Protein AF-A0A9D7YTP9-F1 (afdb_monomer_lite)

Foldseek 3Di:
DPLCVLCVVQVNNDPPDDDDDDDDPVNVVSCVVVVVVDDDDD

Sequence (42 aa):
ASQRATLKGLGLDKLNRVVEIEYTPEVRGMIRTVRHMVQIQD

Radius of gyration: 9.6 Å; chains: 1; bounding box: 25×18×23 Å

pLDDT: mean 92.93, std 6.09, range [57.91, 96.38]

Structure (mmCIF, N/CA/C/O backbone):
data_AF-A0A9D7YTP9-F1
#
_entry.id   AF-A0A9D7YTP9-F1
#
loop_
_atom_site.group_PDB
_atom_site.id
_atom_site.type_symbol
_atom_site.label_atom_id
_atom_site.label_alt_id
_atom_site.label_comp_id
_atom_site.label_asym_id
_atom_site.label_entity_id
_atom_site.label_seq_id
_atom_site.pdbx_PDB_ins_code
_atom_site.Cartn_x
_atom_site.Cartn_y
_atom_site.Cartn_z
_atom_site.occupancy
_atom_site.B_iso_or_equiv
_atom_site.auth_seq_id
_atom_site.auth_comp_id
_atom_site.auth_asym_id
_atom_site.auth_atom_id
_atom_site.pdbx_PDB_model_num
ATOM 1 N N . ALA A 1 1 ? 10.971 -9.366 4.791 1.00 57.91 1 ALA A N 1
ATOM 2 C CA . ALA A 1 1 ? 10.498 -8.102 5.396 1.00 57.91 1 ALA A CA 1
ATOM 3 C C . ALA A 1 1 ? 10.154 -7.042 4.326 1.00 57.91 1 ALA A C 1
ATOM 5 O O . ALA A 1 1 ? 10.690 -5.946 4.372 1.00 57.91 1 ALA A O 1
ATOM 6 N N . SER A 1 2 ? 9.260 -7.336 3.367 1.00 87.19 2 SER A N 1
ATOM 7 C CA . SER A 1 2 ? 8.964 -6.440 2.223 1.00 87.19 2 SER A CA 1
ATOM 8 C C . SER A 1 2 ? 7.504 -5.961 2.163 1.00 87.19 2 SER A C 1
ATOM 10 O O . SER A 1 2 ? 7.267 -4.782 1.933 1.00 87.19 2 SER A O 1
ATOM 12 N N . GLN A 1 3 ? 6.526 -6.822 2.476 1.00 92.56 3 GLN A N 1
ATOM 13 C CA . GLN A 1 3 ? 5.091 -6.498 2.357 1.00 92.56 3 GLN A CA 1
ATOM 14 C C . GLN A 1 3 ? 4.647 -5.334 3.252 1.00 92.56 3 GLN A C 1
ATOM 16 O O . GLN A 1 3 ? 3.906 -4.465 2.809 1.00 92.56 3 GLN A O 1
ATOM 21 N N . ARG A 1 4 ? 5.144 -5.260 4.496 1.00 93.81 4 ARG A N 1
ATOM 22 C CA . ARG A 1 4 ? 4.814 -4.150 5.409 1.00 93.81 4 ARG A CA 1
ATOM 23 C C . ARG A 1 4 ? 5.312 -2.798 4.888 1.00 93.81 4 ARG A C 1
ATOM 25 O O . ARG A 1 4 ? 4.657 -1.789 5.121 1.00 93.81 4 ARG A O 1
ATOM 32 N N . ALA A 1 5 ? 6.455 -2.771 4.201 1.00 94.88 5 ALA A N 1
ATOM 33 C CA . ALA A 1 5 ? 6.964 -1.555 3.572 1.00 94.88 5 ALA A CA 1
ATOM 34 C C . ALA A 1 5 ? 6.105 -1.169 2.360 1.00 94.88 5 ALA A C 1
ATOM 36 O O . ALA A 1 5 ? 5.752 -0.003 2.227 1.00 94.88 5 ALA A O 1
ATOM 37 N N . THR A 1 6 ? 5.689 -2.147 1.546 1.00 94.56 6 THR A N 1
ATOM 38 C CA . THR A 1 6 ? 4.750 -1.929 0.434 1.00 94.56 6 THR A CA 1
ATOM 39 C C . THR A 1 6 ? 3.417 -1.365 0.921 1.00 94.56 6 THR A C 1
ATOM 41 O O . THR A 1 6 ? 2.954 -0.372 0.375 1.00 94.56 6 THR A O 1
ATOM 44 N N . LEU A 1 7 ? 2.835 -1.931 1.984 1.00 95.00 7 LEU A N 1
ATOM 45 C CA 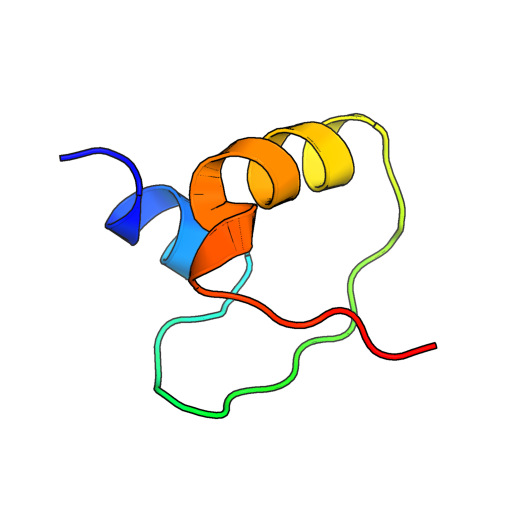. LEU A 1 7 ? 1.597 -1.418 2.578 1.00 95.00 7 LEU A CA 1
ATOM 46 C C . LEU A 1 7 ? 1.755 0.023 3.072 1.00 95.00 7 LEU A C 1
ATOM 48 O O . LEU A 1 7 ? 0.923 0.863 2.755 1.00 95.00 7 LEU A O 1
ATOM 52 N N . LYS A 1 8 ? 2.853 0.342 3.772 1.00 94.69 8 LYS A N 1
ATOM 53 C CA . LYS A 1 8 ? 3.149 1.727 4.173 1.00 94.69 8 LYS A CA 1
ATOM 54 C C . LYS A 1 8 ? 3.312 2.665 2.973 1.00 94.69 8 LYS A C 1
ATOM 56 O O . LYS A 1 8 ? 2.814 3.781 3.030 1.00 94.69 8 LYS A O 1
ATOM 61 N N . GLY A 1 9 ? 3.974 2.219 1.903 1.00 93.75 9 GLY A N 1
ATOM 62 C CA . GLY A 1 9 ? 4.149 2.994 0.670 1.00 93.75 9 GLY A CA 1
ATOM 63 C C . GLY A 1 9 ? 2.836 3.261 -0.071 1.00 93.75 9 GLY A C 1
ATOM 64 O O . GLY A 1 9 ? 2.678 4.326 -0.651 1.00 93.75 9 GLY A O 1
ATOM 65 N N . LEU A 1 10 ? 1.874 2.338 0.016 1.00 94.31 10 LEU A N 1
ATOM 66 C CA . LEU A 1 10 ? 0.502 2.515 -0.480 1.00 94.31 10 LEU A CA 1
ATOM 67 C C . LEU A 1 10 ? -0.399 3.299 0.497 1.00 94.31 10 LEU A C 1
ATOM 69 O O . LEU A 1 10 ? -1.590 3.443 0.251 1.00 94.31 10 LEU A O 1
ATOM 73 N N . GLY A 1 11 ? 0.122 3.768 1.635 1.00 94.88 11 GLY A N 1
ATOM 74 C CA . GLY A 1 11 ? -0.672 4.471 2.648 1.00 94.88 11 GLY A CA 1
ATOM 75 C C . GLY A 1 11 ? -1.597 3.572 3.482 1.00 94.88 11 GLY A C 1
ATOM 76 O O . GLY A 1 11 ? -2.442 4.085 4.209 1.00 94.88 11 GLY A O 1
ATOM 77 N N . LEU A 1 12 ? -1.431 2.247 3.422 1.00 95.56 12 LEU A N 1
ATOM 78 C CA . LEU A 1 12 ? -2.210 1.234 4.147 1.00 95.56 12 LEU A CA 1
ATOM 79 C C . LEU A 1 12 ? -1.505 0.821 5.450 1.00 95.56 12 LEU A C 1
ATOM 81 O O . LEU A 1 12 ? -1.092 -0.323 5.642 1.00 95.56 12 LEU A O 1
ATOM 85 N N . ASP A 1 13 ? -1.315 1.779 6.355 1.00 94.00 13 ASP A N 1
ATOM 86 C CA . ASP A 1 13 ? -0.582 1.595 7.615 1.00 94.00 13 ASP A CA 1
ATOM 87 C C . ASP A 1 13 ? -1.436 1.067 8.784 1.00 94.00 13 ASP A C 1
ATOM 89 O O . ASP A 1 13 ? -0.889 0.665 9.817 1.00 94.00 13 ASP A O 1
ATOM 93 N N . LYS A 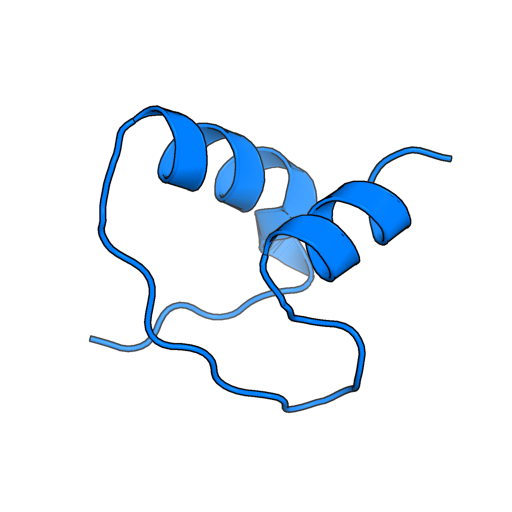1 14 ? -2.763 1.042 8.616 1.00 94.12 14 LYS A N 1
ATOM 94 C CA . 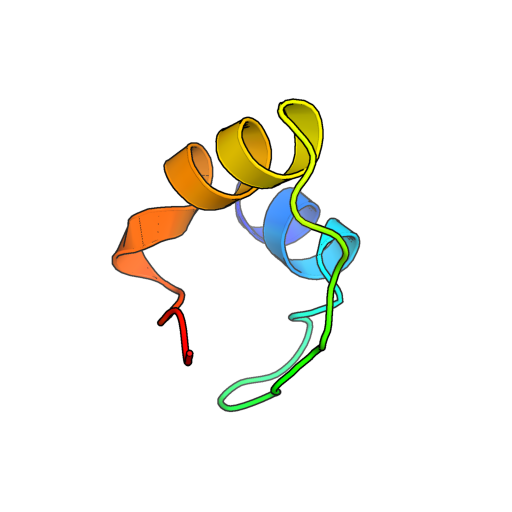LYS A 1 14 ? -3.760 0.587 9.596 1.00 94.12 14 LYS A CA 1
ATOM 95 C C . LYS A 1 14 ? -4.777 -0.354 8.944 1.00 94.12 14 LYS A C 1
ATOM 97 O O . LYS A 1 14 ? -5.021 -0.274 7.742 1.00 94.12 14 LYS A O 1
ATOM 102 N N . LEU A 1 15 ? -5.387 -1.228 9.748 1.00 94.69 15 LEU A N 1
ATOM 103 C CA . LEU A 1 15 ? -6.472 -2.107 9.296 1.00 94.69 15 LEU A CA 1
ATOM 104 C C . LEU A 1 15 ? -7.688 -1.287 8.843 1.00 94.69 15 LEU A C 1
ATOM 106 O O . LEU A 1 15 ? -8.005 -0.269 9.455 1.00 94.69 15 LEU A O 1
ATOM 110 N N . ASN A 1 16 ? -8.363 -1.758 7.790 1.00 93.81 16 ASN A N 1
ATOM 111 C CA . ASN A 1 16 ? -9.569 -1.158 7.197 1.00 93.81 16 ASN A CA 1
ATOM 112 C C . ASN A 1 16 ? -9.404 0.290 6.701 1.00 93.81 16 ASN A C 1
ATOM 114 O O . ASN A 1 16 ? -10.390 1.002 6.519 1.00 93.81 16 ASN A O 1
ATOM 118 N N . ARG A 1 17 ? -8.167 0.745 6.479 1.00 95.31 17 ARG A N 1
ATOM 119 C CA . ARG A 1 17 ? -7.902 2.045 5.867 1.00 95.31 17 ARG A CA 1
ATOM 120 C C . ARG A 1 17 ? -8.173 1.980 4.363 1.00 95.31 17 ARG A C 1
ATOM 122 O O . ARG A 1 17 ? -7.692 1.069 3.698 1.00 95.31 17 ARG A O 1
ATOM 129 N N . VAL A 1 18 ? -8.887 2.974 3.844 1.00 95.44 18 VAL A N 1
ATOM 130 C CA . VAL A 1 18 ? -9.129 3.163 2.408 1.00 95.44 18 VAL A CA 1
ATOM 131 C C . VAL A 1 18 ? -8.311 4.362 1.939 1.00 95.44 18 VAL A C 1
ATOM 133 O O . VAL A 1 18 ? -8.219 5.368 2.648 1.00 95.44 18 VAL A O 1
ATOM 136 N N . VAL A 1 19 ? -7.666 4.230 0.784 1.00 94.75 19 VAL A N 1
ATOM 137 C CA . VAL A 1 19 ? -6.866 5.283 0.152 1.00 94.75 19 VAL A CA 1
ATOM 138 C C . VAL A 1 19 ? -7.177 5.263 -1.336 1.00 94.75 19 VAL A C 1
ATOM 140 O O . VAL A 1 19 ? -7.167 4.197 -1.947 1.00 94.75 19 VAL A O 1
ATOM 143 N N . GLU A 1 20 ? -7.431 6.434 -1.907 1.00 94.88 20 GLU A N 1
ATOM 144 C CA . GLU A 1 20 ? -7.551 6.615 -3.351 1.00 94.88 20 GLU A CA 1
ATOM 145 C C . GLU A 1 20 ? -6.161 6.867 -3.937 1.00 94.88 20 GLU A C 1
ATOM 147 O O . GLU A 1 20 ? -5.417 7.729 -3.462 1.00 94.88 20 GLU A O 1
ATOM 152 N N . ILE A 1 21 ? -5.786 6.074 -4.938 1.00 91.81 21 ILE A N 1
ATOM 153 C CA . ILE A 1 21 ? -4.475 6.132 -5.588 1.00 91.81 21 ILE A CA 1
ATOM 154 C C . ILE A 1 21 ? -4.698 6.071 -7.095 1.00 91.81 21 ILE A C 1
ATOM 156 O O . ILE A 1 21 ? -5.535 5.306 -7.574 1.00 91.81 21 ILE A O 1
ATOM 160 N N . GLU A 1 22 ? -3.925 6.848 -7.848 1.00 93.12 22 GLU A N 1
ATOM 161 C CA . GLU A 1 22 ? -3.938 6.799 -9.306 1.00 93.12 22 GLU A CA 1
ATOM 162 C C . GLU A 1 22 ? -3.514 5.416 -9.828 1.00 93.12 22 GLU A C 1
ATOM 164 O O . GLU A 1 22 ? -2.561 4.795 -9.345 1.00 93.12 22 GLU A O 1
ATOM 169 N N . TYR A 1 23 ? -4.216 4.924 -10.847 1.00 91.50 23 TYR A N 1
ATOM 170 C CA . TYR A 1 23 ? -3.970 3.599 -11.400 1.00 91.50 23 TYR A CA 1
ATOM 171 C C . TYR A 1 23 ? -2.811 3.591 -12.406 1.00 91.50 23 TYR A C 1
ATOM 173 O O . TYR A 1 23 ? -3.012 3.547 -13.621 1.00 91.50 23 TYR A O 1
ATOM 181 N N . THR A 1 24 ? -1.581 3.581 -11.891 1.00 96.12 24 THR A N 1
ATOM 182 C CA . THR A 1 24 ? -0.359 3.466 -12.703 1.00 96.12 24 THR A CA 1
ATOM 183 C C . THR A 1 24 ? 0.181 2.021 -12.749 1.00 96.12 24 THR A C 1
ATOM 185 O O . THR A 1 24 ? -0.158 1.189 -11.892 1.00 96.12 24 THR A O 1
ATOM 188 N N . PRO A 1 25 ? 1.029 1.659 -13.736 1.00 96.38 25 PRO A N 1
ATOM 189 C CA . PRO A 1 25 ? 1.674 0.342 -13.791 1.00 96.38 25 PRO A CA 1
ATOM 190 C C . PRO A 1 25 ? 2.497 0.003 -12.539 1.00 96.38 25 PRO A C 1
ATOM 192 O O . PRO A 1 25 ? 2.518 -1.153 -12.103 1.00 96.38 25 PRO A O 1
ATOM 195 N N . GLU A 1 26 ? 3.136 1.001 -11.930 1.00 94.69 26 GLU A N 1
ATOM 196 C CA . GLU A 1 26 ? 3.929 0.864 -10.707 1.0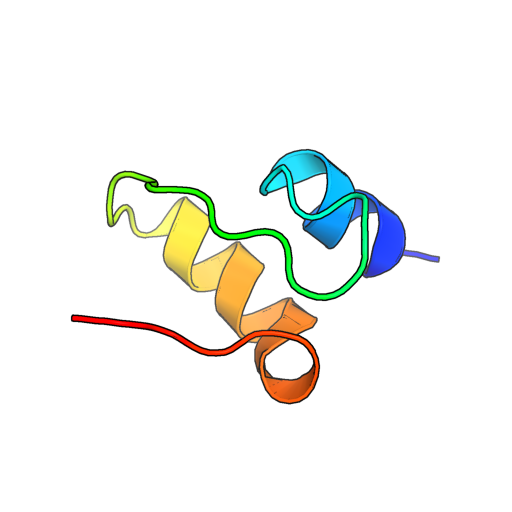0 94.69 26 GLU A CA 1
ATOM 197 C C . GLU A 1 26 ? 3.032 0.490 -9.522 1.00 94.69 26 GLU A C 1
ATOM 199 O O . GLU A 1 26 ? 3.300 -0.498 -8.828 1.00 94.69 26 GLU A O 1
ATOM 204 N N . VAL A 1 27 ? 1.918 1.214 -9.343 1.00 94.00 27 VAL A N 1
ATOM 205 C CA . VAL A 1 27 ? 0.922 0.941 -8.294 1.00 94.00 27 VAL A CA 1
ATOM 206 C C . VAL A 1 27 ? 0.334 -0.457 -8.472 1.00 94.0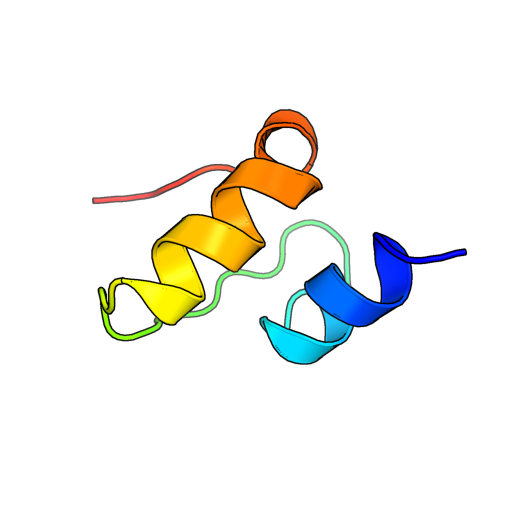0 27 VAL A C 1
ATOM 208 O O . VAL A 1 27 ? 0.240 -1.224 -7.510 1.00 94.00 27 VAL A O 1
ATOM 211 N N . ARG A 1 28 ? 0.035 -0.860 -9.713 1.00 94.56 28 ARG A N 1
ATOM 212 C CA . ARG A 1 28 ? -0.430 -2.222 -10.019 1.00 94.56 28 ARG A CA 1
ATOM 213 C C . ARG A 1 28 ? 0.589 -3.290 -9.600 1.00 94.56 28 ARG A C 1
ATOM 215 O O . ARG A 1 28 ? 0.205 -4.324 -9.044 1.00 94.56 28 ARG A O 1
ATOM 222 N N . GLY A 1 29 ? 1.881 -3.056 -9.835 1.00 94.94 29 GLY A N 1
ATOM 223 C CA . GLY A 1 29 ? 2.962 -3.946 -9.396 1.00 94.94 29 GLY A CA 1
ATOM 224 C C . GLY A 1 29 ? 3.044 -4.071 -7.870 1.00 94.94 29 GLY A C 1
ATOM 225 O O . GLY A 1 29 ? 3.158 -5.181 -7.334 1.00 94.94 29 GLY A O 1
ATOM 226 N N . MET A 1 30 ? 2.905 -2.947 -7.162 1.00 94.75 30 MET A N 1
ATOM 227 C CA . MET A 1 30 ? 2.856 -2.919 -5.698 1.00 94.75 30 MET A CA 1
ATOM 228 C C . MET A 1 30 ? 1.646 -3.694 -5.160 1.00 94.75 30 MET A C 1
ATOM 230 O O . MET A 1 30 ? 1.823 -4.580 -4.321 1.00 94.75 30 MET A O 1
ATOM 234 N N . ILE A 1 31 ? 0.445 -3.448 -5.698 1.00 94.06 31 ILE A N 1
ATOM 235 C CA . ILE A 1 31 ? -0.790 -4.159 -5.322 1.00 94.06 31 ILE A CA 1
ATOM 236 C C . ILE A 1 31 ? -0.635 -5.665 -5.539 1.00 94.06 31 ILE A C 1
ATOM 238 O O . ILE A 1 31 ? -0.969 -6.447 -4.651 1.00 94.06 31 ILE A O 1
ATOM 242 N N . ARG A 1 32 ? -0.063 -6.104 -6.669 1.00 95.06 32 ARG A N 1
ATOM 243 C CA . ARG A 1 32 ? 0.134 -7.537 -6.961 1.00 95.06 32 ARG A CA 1
ATOM 244 C C . ARG A 1 32 ? 0.939 -8.256 -5.872 1.00 95.06 32 ARG A C 1
ATOM 246 O O . ARG A 1 32 ? 0.657 -9.419 -5.580 1.00 95.06 32 ARG A O 1
ATOM 253 N N . THR A 1 33 ? 1.895 -7.564 -5.254 1.00 94.19 33 THR A N 1
ATOM 254 C CA . THR A 1 33 ? 2.737 -8.098 -4.170 1.00 94.19 33 THR A CA 1
ATOM 255 C C . THR A 1 33 ? 1.950 -8.308 -2.871 1.00 94.19 33 THR A C 1
ATOM 257 O O . THR A 1 33 ? 2.204 -9.267 -2.139 1.00 94.19 33 THR A O 1
ATOM 260 N N . VAL A 1 34 ? 0.964 -7.449 -2.597 1.00 95.06 34 VAL A N 1
ATOM 261 C CA . VAL A 1 34 ? 0.146 -7.463 -1.368 1.00 95.06 34 VAL A CA 1
ATOM 262 C C . VAL A 1 34 ? -1.321 -7.829 -1.619 1.00 95.06 34 VAL A C 1
ATOM 264 O O . VAL A 1 34 ? -2.165 -7.621 -0.758 1.00 95.06 34 VAL A O 1
ATOM 267 N N . ARG A 1 35 ? -1.634 -8.433 -2.773 1.00 95.06 35 ARG A N 1
ATOM 268 C CA . ARG A 1 35 ? -3.006 -8.684 -3.266 1.00 95.06 35 ARG A CA 1
ATOM 269 C C . ARG A 1 35 ? -3.935 -9.456 -2.323 1.00 95.06 35 ARG A C 1
ATOM 271 O O . ARG A 1 35 ? -5.137 -9.424 -2.500 1.00 95.06 35 ARG A O 1
ATOM 278 N N . HIS A 1 36 ? -3.376 -10.202 -1.373 1.00 95.00 36 HIS A N 1
ATOM 279 C CA . HIS A 1 36 ? -4.118 -11.003 -0.394 1.00 95.00 36 HIS A CA 1
ATOM 280 C C . HIS A 1 36 ? -4.401 -10.236 0.908 1.00 95.00 36 HIS A C 1
ATOM 282 O O . HIS A 1 36 ? -5.051 -10.767 1.799 1.00 95.00 36 HIS A O 1
ATOM 288 N N . MET A 1 37 ? -3.881 -9.013 1.035 1.00 95.00 37 MET A N 1
ATOM 289 C CA . MET A 1 37 ? -4.033 -8.143 2.205 1.00 95.00 37 MET A CA 1
ATOM 290 C C . MET A 1 37 ? -4.891 -6.909 1.908 1.00 95.00 37 MET A C 1
ATOM 292 O O . MET A 1 37 ? -5.167 -6.131 2.816 1.00 95.00 37 MET A O 1
ATOM 296 N N . VAL A 1 38 ? -5.254 -6.693 0.642 1.00 94.75 38 VAL A N 1
ATOM 297 C CA . VAL A 1 38 ? -5.956 -5.498 0.170 1.00 94.75 38 VAL A CA 1
ATOM 298 C C . VAL A 1 38 ? -7.176 -5.900 -0.643 1.00 94.75 38 VAL A C 1
ATOM 300 O O . VAL A 1 38 ? -7.198 -6.966 -1.256 1.00 94.75 38 VAL A O 1
ATOM 303 N N . GLN A 1 39 ? -8.167 -5.019 -0.673 1.00 95.19 39 GLN A N 1
ATOM 304 C CA . GLN A 1 39 ? -9.344 -5.131 -1.521 1.00 95.19 39 GLN A CA 1
ATOM 305 C C . GLN A 1 39 ? -9.412 -3.881 -2.397 1.00 95.19 39 GLN A C 1
ATOM 307 O O . GLN A 1 39 ? -9.213 -2.775 -1.901 1.00 95.19 39 GLN A O 1
ATOM 312 N N . ILE A 1 40 ? -9.661 -4.068 -3.692 1.00 92.31 40 ILE A N 1
ATOM 313 C CA . ILE A 1 40 ? -9.887 -2.968 -4.633 1.00 92.31 40 ILE A CA 1
ATOM 314 C C . ILE A 1 40 ? -11.374 -2.608 -4.573 1.00 92.31 40 ILE A C 1
ATOM 316 O O . ILE A 1 40 ? -12.218 -3.506 -4.523 1.00 92.31 40 ILE A O 1
ATOM 320 N N . GLN A 1 41 ? -11.669 -1.313 -4.523 1.00 89.00 41 GLN A N 1
ATOM 321 C CA . GLN A 1 41 ? -13.016 -0.769 -4.673 1.00 89.00 41 GLN A CA 1
ATOM 322 C C . GLN A 1 41 ? -13.038 0.069 -5.954 1.00 89.00 41 GLN A C 1
ATOM 324 O O . GLN A 1 41 ? -12.062 0.776 -6.210 1.00 89.00 41 GLN A O 1
ATOM 329 N N . ASP A 1 42 ? -14.102 -0.084 -6.742 1.00 80.44 42 ASP A N 1
ATOM 330 C CA . ASP A 1 42 ? -14.356 0.655 -7.986 1.00 80.44 42 ASP A CA 1
ATOM 331 C C . ASP A 1 42 ? -15.278 1.855 -7.730 1.00 80.44 42 ASP A C 1
ATOM 333 O O . ASP A 1 42 ? -16.175 1.728 -6.858 1.00 80.44 42 ASP A O 1
#

Secondary structure (DSSP, 8-state):
--HHHHHHHTT--STT--------HHHHHHHHHHTTT-----

=== Feature glossary ===
The record interleaves many kinds of information about one protein. Here is each kind framed as the question it answers.

Q: What are the backbone torsion angles?
A: φ (phi) and ψ (psi) are the two rotatable backbone dihedrals per residue: φ is the C(i-1)–N–Cα–C torsion, ψ is the N–Cα–C–N(i+1) torsion, both in degrees on (−180°, 180°]. α-helical residues cluster near (−60°, −45°); β-strand residues near (−120°, +130°). A Ramachandran plot is simply a scatter of (φ, ψ) for every residue.

Q: What is the amino-acid chain?
A: This is the polypeptide sequence — one letter per residue, N-terminus first. Length ranges from a few dozen residues for small domains to over a thousand for large multi-domain proteins.

Q: How mobile is each atom in the crystal?
A: For experimental (PDB) structures, the B-factor (temperature factor) quantifies the positional spread of each atom in the crystal — a combination of thermal vibration and static disorder — in units of Å². High B-factors mark flexible loops or poorly resolved regions; low B-factors mark the rigid, well-ordered core.

Q: Are the domains correctly placed relative to each other?
A: Predicted Aligned Error (PAE) is an AlphaFold confidence matrix: entry (i, j) is the expected error in the position of residue j, in ångströms, when the prediction is superimposed on the true structure at residue i. Low PAE within a block of residues means that block is internally rigid and well-predicted; high PAE between two blocks means their relative placement is uncertain even if each block individually is confident.

Q: How confident is the AlphaFold model at each residue?
A: pLDDT is the predicted lDDT-Cα score: AlphaFold's confidence that the local environment of each residue (all inter-atomic distances within 15 Å) is correctly placed. It is a per-residue number between 0 and 100, with higher meaning more reliable.

Q: What family and function is it annotated with?
A: Functional annotations link the protein to curated databases. InterPro entries identify conserved domains and families by matching the sequence against member-database signatures (Pfam, PROSITE, CDD, …). Gene Ontology (GO) terms describe molecular function, biological process, and cellular component in a controlled vocabulary. CATH places the structure in a hierarchical fold classification (Class/Architecture/Topology/Homologous-superfamily). The organism is the source species.

Q: How big and how compact is the whole molecule?
A: Three whole-structure scalars: the radius of gyration (RMS distance of Cα from centroid, in Å), the count of Cα–Cα contacts (pairs closer than 8 Å and separated by more than four residues in sequence — i.e. tertiary, not local, contacts), and the bounding-box dimensions. T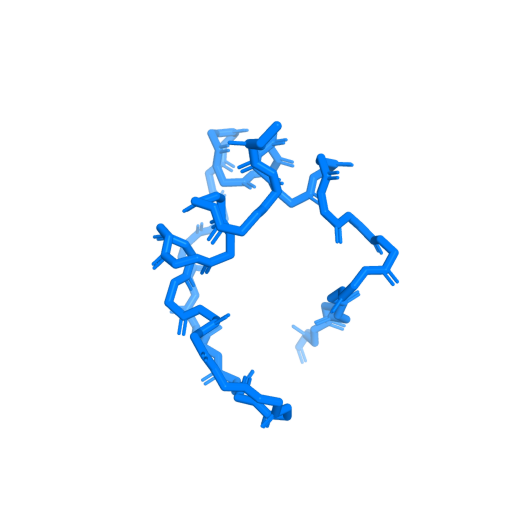ogether they distinguish compact globular folds from extended fibres or disordered chains.

Q: What known structures does this most resemble?
A: The Foldseek neighbor list gives the closest experimentally determined structures in the PDB, ranked by structural alignment. TM-score near 1 means near-identical fold; near 0.3 means only rough topology match. This is how one finds what a novel AlphaFold prediction most resembles in the solved-structure universe.

Q: Which residues are buried vs exposed?
A: SASA measures how much of the protein is reachable by solvent. It is computed by rolling a water-sized probe over the atomic surface and summing the exposed area (Å²). Per-residue SASA distinguishes core (buried, low SASA) from surface (exposed, high SASA) residues; total SASA is a whole-molecule size measure.

Q: Which residues are in helices, strands, or loops?
A: Eight-state secondary structure (DSSP): H is the canonical α-helix, G the tighter 3₁₀-helix, I the wider π-helix; E/B are β-structure, T and S are turns and bends, and '-' is everything else. DSSP derives these from the pattern of main-chain N–H···O=C hydrogen bonds, not from the sequence.

Q: Where is each backbone atom in 3D?
A: Structure coordinates are given as an mmCIF _atom_site loop: one row per atom with element, residue name, chain id, sequence number, and x/y/z position in Å. Only the four main-chain atoms per residue are included here; side chains are omitted to keep the record compact.

Q: What if only a Cα trace is available?
A: Three-state secondary structure (P-SEA) collapses the eight DSSP classes into helix (a), strand (b), and coil (c). P-SEA assigns these from Cα geometry alone — distances and angles — without requiring backbone oxygens, so it works on any Cα trace.

Q: What do the rendered images show?
A: The six renders are orthographic views along the three Cartesian axes in both directions. Representation (cartoon, sticks, or surface) and color scheme (sequence-rainbow or by-chain) vary across proteins so the training set covers all the common visualization conventions.

Q: What does the local fold look like, residue by residue?
A: Foldseek's 3Di representation compresses backbone geometry into a per-residue letter drawn from a learned twenty-state alphabet. It captures the tertiary interaction pattern around each residue — which residues are packed against it in space, regardless of where they are in sequence.

Q: What do the diagnostic plots show?
A: The contact map is a binary N×N matrix image: pixel (i, j) is dark where Cα_i and Cα_j are within 8 Å and |i−j|>4. Because the |i−j|>4 filter removes local helical contacts, off-diagonal stripes parallel to the main diagonal indicate parallel β-sheets; stripes perpendicular to it indicate antiparallel β-sheets. The Ramachandran plot scatters every residue's (φ, ψ) pair against the sterically allowed regions. The PAE heatmap renders the predicted-aligned-error matrix.